Protein AF-A0A2D5YQG1-F1 (afdb_monomer_lite)

Sequence (75 aa):
MAKKKATKKKAAKKTAKKKEMLLVGSKTKEALKGKGFNVSSDTLDALNEAVYRLVADAQMRCEANGRKTIRPYDV

Secondary structure (DSSP, 8-state):
----------------------S-HHHHHHHHHTTT----TTHHHHHHHHHHHHHHHHHHHHHHTT-SS--TTT-

Structure (mmCIF, N/CA/C/O backbone):
data_AF-A0A2D5YQG1-F1
#
_entry.id   AF-A0A2D5YQG1-F1
#
loop_
_atom_site.group_PDB
_atom_site.id
_atom_site.type_symbol
_atom_site.label_atom_id
_atom_site.label_alt_id
_atom_site.label_comp_id
_atom_site.label_asym_id
_atom_site.label_entity_id
_atom_site.label_seq_id
_atom_site.pdbx_PDB_ins_code
_atom_site.Cartn_x
_atom_site.Cartn_y
_atom_site.Cartn_z
_atom_site.occupancy
_atom_site.B_iso_or_equiv
_atom_site.auth_seq_id
_atom_site.auth_comp_id
_atom_site.auth_asym_id
_atom_site.auth_atom_id
_atom_site.pdbx_PDB_model_num
ATOM 1 N N . MET A 1 1 ? -0.130 -47.192 34.992 1.00 47.22 1 MET A N 1
ATOM 2 C CA . MET A 1 1 ? 1.091 -46.365 34.866 1.00 47.22 1 MET A CA 1
ATOM 3 C C . MET A 1 1 ? 1.427 -46.201 33.385 1.00 47.22 1 MET A C 1
ATOM 5 O O . MET A 1 1 ? 1.922 -47.155 32.816 1.00 47.22 1 MET A O 1
ATOM 9 N N . ALA A 1 2 ? 1.110 -45.061 32.754 1.00 48.00 2 ALA A N 1
ATOM 10 C CA . ALA A 1 2 ? 1.806 -44.532 31.561 1.00 48.00 2 ALA A CA 1
ATOM 11 C C . ALA A 1 2 ? 1.143 -43.217 31.101 1.00 48.00 2 ALA A C 1
ATOM 13 O O . ALA A 1 2 ? 0.377 -43.173 30.143 1.00 48.00 2 ALA A O 1
ATOM 14 N N . LYS A 1 3 ? 1.432 -42.117 31.808 1.00 43.75 3 LYS A N 1
ATOM 15 C CA . LYS A 1 3 ? 1.202 -40.757 31.297 1.00 43.75 3 LYS A CA 1
ATOM 16 C C . LYS A 1 3 ? 2.149 -40.532 30.110 1.00 43.75 3 LYS A C 1
ATOM 18 O O . LYS A 1 3 ? 3.360 -40.552 30.313 1.00 43.75 3 LYS A O 1
ATOM 23 N N . LYS A 1 4 ? 1.639 -40.238 28.910 1.00 46.78 4 LYS A N 1
ATOM 24 C CA . LYS A 1 4 ? 2.432 -39.593 27.848 1.00 46.78 4 LYS A CA 1
ATOM 25 C C . LYS A 1 4 ? 1.833 -38.226 27.521 1.00 46.78 4 LYS A C 1
ATOM 27 O O . LYS A 1 4 ? 0.693 -38.099 27.094 1.00 46.78 4 LYS A O 1
ATOM 32 N N . LYS A 1 5 ? 2.635 -37.208 27.839 1.00 40.84 5 LYS A N 1
ATOM 33 C CA . LYS A 1 5 ? 2.410 -35.766 27.703 1.00 40.84 5 LYS A CA 1
ATOM 34 C C . LYS A 1 5 ? 2.034 -35.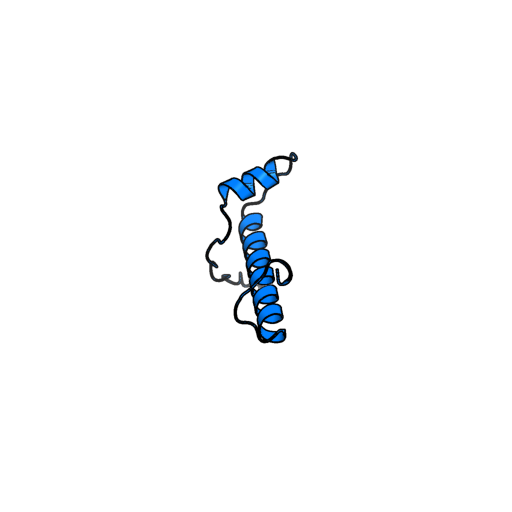395 26.266 1.00 40.84 5 LYS A C 1
ATOM 36 O O . LYS A 1 5 ? 2.823 -35.626 25.356 1.00 40.84 5 LYS A O 1
ATOM 41 N N . ALA A 1 6 ? 0.905 -34.710 26.102 1.00 49.44 6 ALA A N 1
ATOM 42 C CA . ALA A 1 6 ? 0.627 -33.900 24.924 1.00 49.44 6 ALA A CA 1
ATOM 43 C C . ALA A 1 6 ? 1.587 -32.696 24.909 1.00 49.44 6 ALA A C 1
ATOM 45 O O . ALA A 1 6 ? 1.485 -31.772 25.721 1.00 49.44 6 ALA A O 1
ATOM 46 N N . THR A 1 7 ? 2.572 -32.730 24.020 1.00 44.97 7 THR A N 1
ATOM 47 C CA . THR A 1 7 ? 3.501 -31.630 23.766 1.00 44.97 7 THR A CA 1
ATOM 48 C C . THR A 1 7 ? 2.770 -30.514 23.021 1.00 44.97 7 THR A C 1
ATOM 50 O O . THR A 1 7 ? 2.484 -30.611 21.830 1.00 44.97 7 THR A O 1
ATOM 53 N N . LYS A 1 8 ? 2.468 -29.423 23.739 1.00 42.88 8 LYS A N 1
ATOM 54 C CA . LYS A 1 8 ? 2.034 -28.138 23.172 1.00 42.88 8 LYS A CA 1
ATOM 55 C C . LYS A 1 8 ? 3.022 -27.704 22.083 1.00 42.88 8 LYS A C 1
ATOM 57 O O . LYS A 1 8 ? 4.145 -27.301 22.389 1.00 42.88 8 LYS A O 1
ATOM 62 N N . LYS A 1 9 ? 2.586 -27.742 20.822 1.00 42.88 9 LYS A N 1
ATOM 63 C CA . LYS A 1 9 ? 3.269 -27.111 19.688 1.00 42.88 9 LYS A CA 1
ATOM 64 C C . LYS A 1 9 ? 3.196 -25.597 19.895 1.00 42.88 9 LYS A C 1
ATOM 66 O O . LYS A 1 9 ? 2.199 -24.954 19.583 1.00 42.88 9 LYS A O 1
ATOM 71 N N . LYS A 1 10 ? 4.233 -25.047 20.528 1.00 39.66 10 LYS A N 1
ATOM 72 C CA . LYS A 1 10 ? 4.420 -23.611 20.748 1.00 39.66 10 LYS A CA 1
ATOM 73 C C . LYS A 1 10 ? 4.576 -22.982 19.363 1.00 39.66 10 LYS A C 1
ATOM 75 O O . LYS A 1 10 ? 5.606 -23.166 18.719 1.00 39.66 10 LYS A O 1
ATOM 80 N N . ALA A 1 11 ? 3.519 -22.334 18.875 1.00 44.47 11 ALA A N 1
ATOM 81 C CA . ALA A 1 11 ? 3.558 -21.557 17.648 1.00 44.47 11 ALA A CA 1
ATOM 82 C C . ALA A 1 11 ? 4.719 -20.565 17.769 1.00 44.47 11 ALA A C 1
ATOM 84 O O . ALA A 1 11 ? 4.734 -19.716 18.662 1.00 44.47 11 ALA A O 1
ATOM 85 N N . ALA A 1 12 ? 5.730 -20.743 16.922 1.00 43.72 12 ALA A N 1
ATOM 86 C CA . ALA A 1 12 ? 6.839 -19.822 16.811 1.00 43.72 12 ALA A CA 1
ATOM 87 C C . ALA A 1 12 ? 6.259 -18.482 16.355 1.00 43.72 12 ALA A C 1
ATOM 89 O O . ALA A 1 12 ? 5.948 -18.294 15.179 1.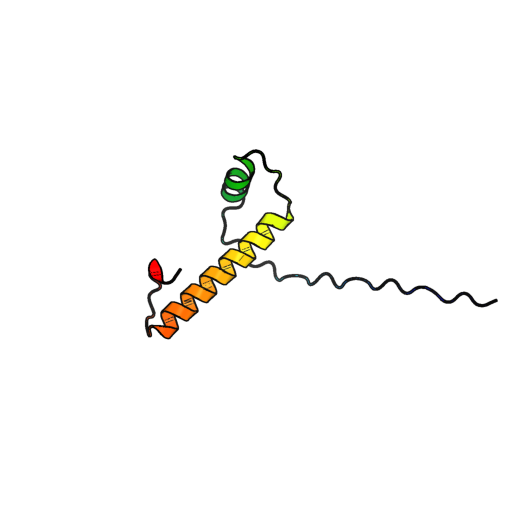00 43.72 12 ALA A O 1
ATOM 90 N N . LYS A 1 13 ? 6.060 -17.570 17.311 1.00 43.41 13 LYS A N 1
ATOM 91 C CA . LYS A 1 13 ? 5.803 -16.160 17.047 1.00 43.41 13 LYS A CA 1
ATOM 92 C C . LYS A 1 13 ? 7.045 -15.659 16.320 1.00 43.41 13 LYS A C 1
ATOM 94 O O . LYS A 1 13 ? 8.056 -15.373 16.955 1.00 43.41 13 LYS A O 1
ATOM 99 N N . LYS A 1 14 ? 6.998 -15.675 14.984 1.00 43.75 14 LYS A N 1
ATOM 100 C CA . LYS A 1 14 ? 7.995 -15.031 14.137 1.00 43.75 14 LYS A CA 1
ATOM 101 C C . LYS A 1 14 ? 8.037 -13.587 14.602 1.00 43.75 14 LYS A C 1
ATOM 103 O O . LYS A 1 14 ? 7.070 -12.851 14.429 1.00 43.75 14 LYS A O 1
ATOM 108 N N . THR A 1 15 ? 9.126 -13.226 15.262 1.00 45.16 15 THR A N 1
ATOM 109 C CA . THR A 1 15 ? 9.474 -11.849 15.567 1.00 45.16 15 THR A CA 1
ATOM 110 C C . THR A 1 15 ? 9.687 -11.180 14.217 1.00 45.16 15 THR A C 1
ATOM 112 O O . THR A 1 15 ? 10.782 -11.215 13.657 1.00 45.16 15 THR A O 1
ATOM 115 N N . ALA A 1 16 ? 8.598 -10.690 13.624 1.00 51.22 16 ALA A N 1
ATOM 116 C CA . ALA A 1 16 ? 8.661 -9.841 12.458 1.00 51.22 16 ALA A CA 1
ATOM 117 C C . ALA A 1 16 ? 9.556 -8.675 12.868 1.00 51.22 16 ALA A C 1
ATOM 119 O O . ALA A 1 16 ? 9.264 -7.977 13.843 1.00 51.22 16 ALA A O 1
ATOM 120 N N . LYS A 1 17 ? 10.707 -8.545 12.194 1.00 50.06 17 LYS A N 1
ATOM 121 C CA . LYS A 1 17 ? 11.531 -7.339 12.261 1.00 50.06 17 LYS A CA 1
ATOM 122 C C . LYS A 1 17 ? 10.558 -6.175 12.204 1.00 50.06 17 LYS A C 1
ATOM 124 O O . LYS A 1 17 ? 9.793 -6.095 11.246 1.00 50.06 17 LYS A O 1
ATOM 129 N N . LYS A 1 18 ? 10.559 -5.351 13.250 1.00 54.19 18 LYS A N 1
ATOM 130 C CA . LYS A 1 18 ? 9.737 -4.152 13.353 1.00 54.19 18 LYS A CA 1
ATOM 131 C C . LYS A 1 18 ? 10.184 -3.245 12.208 1.00 54.19 18 LYS A C 1
ATOM 133 O O . LYS A 1 18 ? 11.164 -2.521 12.340 1.00 54.19 18 LYS A O 1
ATOM 138 N N . LYS A 1 19 ? 9.585 -3.434 11.031 1.00 59.53 19 LYS A N 1
ATOM 139 C CA . LYS A 1 19 ? 9.842 -2.595 9.868 1.00 59.53 19 LYS A CA 1
ATOM 140 C C . LYS A 1 19 ? 9.436 -1.191 10.284 1.00 59.53 19 LYS A C 1
ATOM 142 O O . LYS A 1 19 ? 8.423 -1.039 10.972 1.00 59.53 19 LYS A O 1
ATOM 147 N N . GLU A 1 20 ? 10.247 -0.201 9.936 1.00 68.00 20 GLU A N 1
ATOM 148 C CA . GLU A 1 20 ? 9.932 1.181 10.277 1.00 68.00 20 GLU A CA 1
ATOM 149 C C . GLU A 1 20 ? 8.524 1.516 9.795 1.00 68.00 20 GLU A C 1
ATOM 151 O O . GLU A 1 20 ? 8.068 1.065 8.747 1.00 68.00 20 GLU A O 1
ATOM 156 N N . MET A 1 21 ? 7.772 2.219 10.627 1.00 68.06 21 MET A N 1
ATOM 157 C CA . MET A 1 21 ? 6.399 2.545 10.298 1.00 68.06 21 MET A CA 1
ATOM 158 C C . MET A 1 21 ? 6.420 3.657 9.245 1.00 68.06 21 MET A C 1
ATOM 160 O O . MET A 1 21 ? 6.639 4.816 9.581 1.00 68.06 21 MET A O 1
ATOM 164 N N . LEU A 1 22 ? 6.185 3.309 7.977 1.00 71.69 22 LEU A N 1
ATOM 165 C CA . LEU A 1 22 ? 6.099 4.282 6.875 1.00 71.69 22 LEU A CA 1
ATOM 166 C C . LEU A 1 22 ? 4.812 5.118 6.938 1.00 71.69 22 LEU A C 1
ATOM 168 O O . LEU A 1 22 ? 4.655 6.115 6.238 1.00 71.69 22 LEU A O 1
ATOM 172 N N . LEU A 1 23 ? 3.869 4.693 7.774 1.00 68.38 23 LEU A N 1
ATOM 173 C CA . LEU A 1 23 ? 2.551 5.281 7.929 1.00 68.38 23 LEU A CA 1
ATOM 174 C C . LEU A 1 23 ? 2.480 6.136 9.189 1.00 68.38 23 LEU A C 1
ATOM 176 O O . LEU A 1 23 ? 2.916 5.728 10.264 1.00 68.38 23 LEU A O 1
ATOM 180 N N . VAL A 1 24 ? 1.814 7.285 9.100 1.00 77.00 24 VAL A N 1
ATOM 181 C CA . VAL A 1 24 ? 1.483 8.075 10.291 1.00 77.00 24 VAL A CA 1
ATOM 182 C C . VAL A 1 24 ? 0.371 7.357 11.052 1.00 77.00 24 VAL A C 1
ATOM 184 O O . VAL A 1 24 ? -0.808 7.518 10.743 1.00 77.00 24 VAL A O 1
ATOM 187 N N . GLY A 1 25 ? 0.750 6.572 12.064 1.00 68.38 25 GLY A N 1
ATOM 188 C CA . GLY A 1 25 ? -0.165 5.707 12.813 1.00 68.38 25 GLY A CA 1
ATOM 189 C C . GLY A 1 25 ? -1.424 6.413 13.329 1.00 68.38 25 GLY A C 1
ATOM 190 O O . GLY A 1 25 ? -2.495 5.813 13.300 1.00 68.38 25 GLY A O 1
ATOM 191 N N . SER A 1 26 ? -1.336 7.683 13.735 1.00 70.56 26 SER A N 1
ATOM 192 C CA . SER A 1 26 ? -2.503 8.475 14.156 1.00 70.56 26 SER A CA 1
ATOM 193 C C . SER A 1 26 ? -3.482 8.717 13.005 1.00 70.56 26 SER A C 1
ATOM 195 O O . SER A 1 26 ? -4.643 8.337 13.122 1.00 70.56 26 SER A O 1
ATOM 197 N N . LYS A 1 27 ? -3.001 9.212 11.856 1.00 72.38 27 LYS A N 1
ATOM 198 C CA . LYS A 1 27 ? -3.837 9.452 10.667 1.00 72.38 27 LYS A CA 1
ATOM 199 C C . LYS A 1 27 ? -4.421 8.155 10.110 1.00 72.38 27 LYS A C 1
ATOM 201 O O . LYS A 1 27 ? -5.575 8.122 9.702 1.00 72.38 27 LYS A O 1
ATOM 206 N N . THR A 1 28 ? -3.651 7.068 10.128 1.00 72.94 28 THR A N 1
ATOM 207 C CA . THR A 1 28 ? -4.115 5.749 9.681 1.00 72.94 28 THR A CA 1
ATOM 208 C C . THR A 1 28 ? -5.200 5.191 10.601 1.00 72.94 28 THR A C 1
ATOM 210 O O . THR A 1 28 ? -6.209 4.679 10.122 1.00 72.94 28 THR A O 1
ATOM 213 N N . LYS A 1 29 ? -5.032 5.310 11.925 1.00 70.06 29 LYS A N 1
ATOM 214 C CA . LYS A 1 29 ? -6.065 4.907 12.890 1.00 70.06 29 LYS A CA 1
ATOM 215 C C . LYS A 1 29 ? -7.327 5.748 12.735 1.00 70.06 29 LYS A C 1
ATOM 217 O O . LYS A 1 29 ? -8.413 5.185 12.792 1.00 70.06 29 LYS A O 1
ATOM 222 N N . GLU A 1 30 ? -7.203 7.057 12.532 1.00 76.62 30 GLU A N 1
ATOM 223 C CA . GLU A 1 30 ? -8.346 7.946 12.290 1.00 76.62 30 GLU A CA 1
ATOM 224 C C . GLU A 1 30 ? -9.072 7.603 10.984 1.00 76.62 30 GLU A C 1
ATOM 226 O O . GLU A 1 30 ? -10.289 7.433 10.996 1.00 76.62 30 GLU A O 1
ATOM 231 N N . ALA A 1 31 ? -8.340 7.394 9.884 1.00 74.50 31 ALA A N 1
ATOM 232 C CA . ALA A 1 31 ? -8.912 6.997 8.596 1.00 74.50 31 ALA A CA 1
ATOM 233 C C . ALA A 1 31 ? -9.671 5.660 8.672 1.00 74.50 31 ALA A C 1
ATOM 235 O O . ALA A 1 31 ? -10.715 5.501 8.040 1.00 74.50 31 ALA A O 1
ATOM 236 N N . LEU A 1 32 ? -9.174 4.705 9.465 1.00 73.31 32 LEU A N 1
ATOM 237 C CA . LEU A 1 32 ? -9.829 3.412 9.668 1.00 73.31 32 LEU A CA 1
ATOM 238 C C . LEU A 1 32 ? -11.027 3.499 10.632 1.00 73.31 32 LEU A C 1
ATOM 240 O O . LEU A 1 32 ? -12.052 2.861 10.393 1.00 73.31 32 LEU A O 1
ATOM 244 N N . LYS A 1 33 ? -10.938 4.315 11.692 1.00 74.31 33 LYS A N 1
ATOM 245 C CA . LYS A 1 33 ? -12.038 4.539 12.648 1.00 74.31 33 LYS A CA 1
ATOM 246 C C . LYS A 1 33 ? -13.189 5.359 12.065 1.00 74.31 33 LYS A C 1
ATOM 248 O O . LYS A 1 33 ? -14.326 5.177 12.488 1.00 74.31 33 LYS A O 1
ATOM 253 N N . GLY A 1 34 ? -12.920 6.232 11.091 1.00 63.91 34 GLY A N 1
ATOM 254 C CA . GLY A 1 34 ? -13.889 7.186 10.537 1.00 63.91 34 GLY A CA 1
ATOM 255 C C . GLY A 1 34 ? -15.153 6.576 9.917 1.00 63.91 34 GLY A C 1
ATOM 256 O O . GLY A 1 34 ? -16.125 7.289 9.706 1.00 63.91 34 GLY A O 1
ATOM 257 N N . LYS A 1 35 ? -15.178 5.263 9.657 1.00 68.38 35 LYS A N 1
ATOM 258 C CA . LYS A 1 35 ? -16.361 4.538 9.157 1.00 68.38 35 LYS A CA 1
ATOM 259 C C . LYS A 1 35 ? -17.043 3.652 10.216 1.00 68.38 35 LYS A C 1
ATOM 261 O O . LYS A 1 35 ? -17.810 2.768 9.857 1.00 68.38 35 LYS A O 1
ATOM 266 N N . GLY A 1 36 ? -16.754 3.854 11.506 1.00 73.50 36 GLY A N 1
ATOM 267 C CA . GLY A 1 36 ? -17.347 3.072 12.601 1.00 73.50 36 GLY A CA 1
ATOM 268 C C . GLY A 1 36 ? -16.707 1.695 12.822 1.00 73.50 36 GLY A C 1
ATOM 269 O O . GLY A 1 36 ? -17.278 0.855 13.512 1.00 73.50 36 GLY A O 1
ATOM 270 N N . PHE A 1 37 ? -15.524 1.450 12.249 1.00 74.94 37 PHE A N 1
ATOM 271 C CA . PHE A 1 37 ? -14.793 0.195 12.428 1.00 74.94 37 PHE A CA 1
ATOM 272 C C . PHE A 1 37 ? -13.828 0.259 13.614 1.00 74.94 37 PHE A C 1
ATOM 274 O O . PHE A 1 37 ? -13.139 1.255 13.846 1.00 74.94 37 PHE A O 1
ATOM 281 N N . ASN A 1 38 ? -13.728 -0.859 14.332 1.00 75.00 38 ASN A N 1
ATOM 282 C CA . ASN A 1 38 ? -12.703 -1.064 15.347 1.00 75.00 38 ASN A CA 1
ATOM 283 C C . ASN A 1 38 ? -11.398 -1.512 14.683 1.00 75.00 38 ASN A C 1
ATOM 285 O O . ASN A 1 38 ? -11.385 -2.418 13.853 1.00 75.00 38 ASN A O 1
ATOM 289 N N . VAL A 1 39 ? -10.292 -0.884 15.072 1.00 69.31 39 VAL A N 1
ATOM 290 C CA . VAL A 1 39 ? -8.960 -1.158 14.523 1.00 69.31 39 VAL A CA 1
ATOM 291 C C . VAL A 1 39 ? -8.169 -1.943 15.555 1.00 69.31 39 VAL A C 1
ATOM 293 O O . VAL A 1 39 ? -7.927 -1.433 16.651 1.00 69.31 39 VAL A O 1
ATOM 296 N N . SER A 1 40 ? -7.772 -3.171 15.217 1.00 71.94 40 SER A N 1
ATOM 297 C CA . SER A 1 40 ? -6.900 -3.964 16.085 1.00 71.94 40 SER A CA 1
ATOM 298 C C . SER A 1 40 ? -5.505 -3.344 16.142 1.00 71.94 40 SER A C 1
ATOM 300 O O . SER A 1 40 ? -5.056 -2.691 15.196 1.00 71.94 40 SER A O 1
ATOM 302 N N . SER A 1 41 ? -4.788 -3.566 17.243 1.00 71.31 41 SER A N 1
ATOM 303 C CA . SER A 1 41 ? -3.399 -3.119 17.392 1.00 71.31 41 SER A CA 1
ATOM 304 C C . SER A 1 41 ? -2.493 -3.648 16.277 1.00 71.31 41 SER A C 1
ATOM 306 O O . SER A 1 41 ? -1.636 -2.907 15.805 1.00 71.31 41 SER A O 1
ATOM 308 N N . ASP A 1 42 ? -2.739 -4.873 15.802 1.00 79.12 42 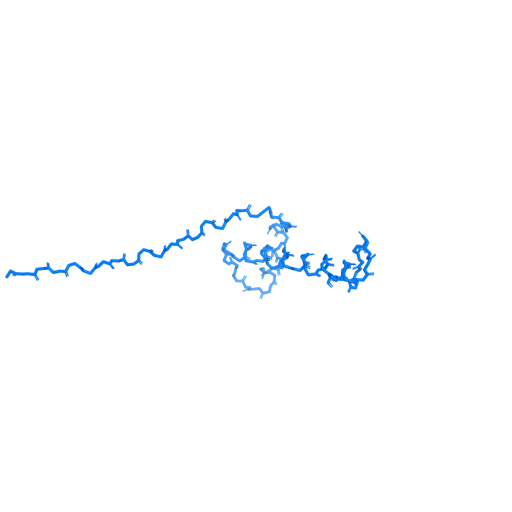ASP A N 1
ATOM 309 C CA . ASP A 1 42 ? -1.952 -5.535 14.750 1.00 79.12 42 ASP A CA 1
ATOM 310 C C . ASP A 1 42 ? -2.287 -5.038 13.332 1.00 79.12 42 ASP A C 1
ATOM 312 O O . ASP A 1 42 ? -1.557 -5.305 12.379 1.00 79.12 42 ASP A O 1
ATOM 316 N N . THR A 1 43 ? -3.390 -4.297 13.163 1.00 79.38 43 THR A N 1
ATOM 317 C CA . THR A 1 43 ? -3.815 -3.793 11.848 1.00 79.38 43 THR A CA 1
ATOM 318 C C . THR A 1 43 ? -2.800 -2.808 11.274 1.00 79.38 43 THR A C 1
ATOM 320 O O . THR A 1 43 ? -2.585 -2.789 10.066 1.00 79.38 43 THR A O 1
ATOM 323 N N . LEU A 1 44 ? -2.151 -2.008 12.124 1.00 78.19 44 LEU A N 1
ATOM 324 C CA . LEU A 1 44 ? -1.127 -1.065 11.675 1.00 78.19 44 LEU A CA 1
ATOM 325 C C . LEU A 1 44 ? 0.129 -1.763 11.161 1.00 78.19 44 LEU A C 1
ATOM 327 O O . LEU A 1 44 ? 0.666 -1.341 10.141 1.00 78.19 44 LEU A O 1
ATOM 331 N N . ASP A 1 45 ? 0.564 -2.829 11.831 1.00 80.44 45 ASP A N 1
ATOM 332 C CA . ASP A 1 45 ? 1.713 -3.620 11.390 1.00 80.44 45 ASP A CA 1
ATOM 333 C C . ASP A 1 45 ? 1.415 -4.305 10.049 1.00 80.44 45 ASP A C 1
ATOM 335 O O . ASP A 1 45 ? 2.216 -4.219 9.119 1.00 80.44 45 ASP A O 1
ATOM 339 N N . ALA A 1 46 ? 0.222 -4.895 9.901 1.00 81.44 46 ALA A N 1
ATOM 340 C CA . ALA A 1 46 ? -0.211 -5.507 8.644 1.00 81.44 46 ALA A CA 1
ATOM 341 C C . ALA A 1 46 ? -0.327 -4.486 7.496 1.00 81.44 46 ALA A C 1
ATOM 343 O O . ALA A 1 46 ? 0.082 -4.767 6.367 1.00 81.44 46 ALA A O 1
ATOM 344 N N . LEU A 1 47 ? -0.846 -3.282 7.770 1.00 81.75 47 LEU A N 1
ATOM 345 C CA . LEU A 1 47 ? -0.910 -2.217 6.765 1.00 81.75 47 LEU A CA 1
ATOM 346 C C . LEU A 1 47 ? 0.493 -1.747 6.372 1.00 81.75 47 LEU A C 1
ATOM 348 O O . LEU A 1 47 ? 0.755 -1.513 5.196 1.00 81.75 47 LEU A O 1
ATOM 352 N N . ASN A 1 48 ? 1.401 -1.640 7.344 1.00 82.81 48 ASN A N 1
ATOM 353 C CA . ASN A 1 48 ? 2.788 -1.276 7.090 1.00 82.81 48 ASN A CA 1
ATOM 354 C C . ASN A 1 48 ? 3.454 -2.310 6.173 1.00 82.81 48 ASN A C 1
ATOM 356 O O . ASN A 1 48 ? 4.075 -1.943 5.179 1.00 82.81 48 ASN A O 1
ATOM 360 N N . GLU A 1 49 ? 3.260 -3.606 6.429 1.00 83.81 49 GLU A N 1
ATOM 361 C CA . GLU A 1 49 ? 3.746 -4.664 5.538 1.00 83.81 49 GLU A CA 1
ATOM 362 C C . GLU A 1 49 ? 3.180 -4.557 4.116 1.00 83.81 49 GLU A C 1
ATOM 364 O O . GLU A 1 49 ? 3.932 -4.739 3.156 1.00 83.81 49 GLU A O 1
ATOM 369 N N . ALA A 1 50 ? 1.893 -4.233 3.965 1.00 84.75 50 ALA A N 1
ATOM 370 C CA . ALA A 1 50 ? 1.276 -4.019 2.658 1.00 84.75 50 ALA A CA 1
ATOM 371 C C . ALA A 1 50 ? 1.889 -2.818 1.916 1.00 84.75 50 ALA A C 1
ATOM 373 O O . ALA A 1 50 ? 2.184 -2.922 0.727 1.00 84.75 50 ALA A O 1
ATOM 374 N N . VAL A 1 51 ? 2.159 -1.712 2.615 1.00 84.75 51 VAL A N 1
ATOM 375 C CA . VAL A 1 51 ? 2.831 -0.540 2.031 1.00 84.75 51 VAL A CA 1
ATOM 376 C C . VAL A 1 51 ? 4.253 -0.877 1.591 1.00 84.75 51 VAL A C 1
ATOM 378 O O . VAL A 1 5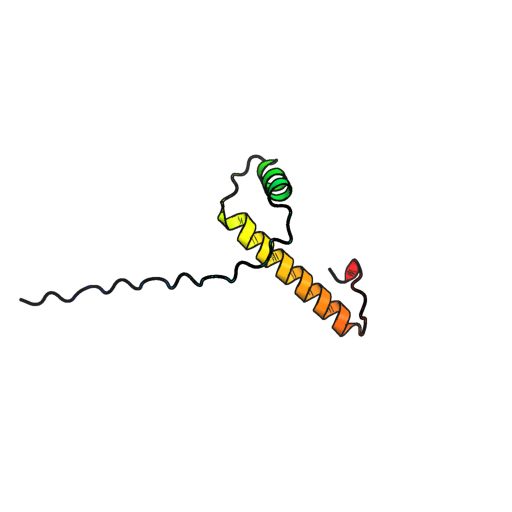1 ? 4.640 -0.531 0.481 1.00 84.75 51 VAL A O 1
ATOM 381 N N . TYR A 1 52 ? 5.019 -1.618 2.396 1.00 84.94 52 TYR A N 1
ATOM 382 C CA . TYR A 1 52 ? 6.348 -2.079 1.978 1.00 84.94 52 TYR A CA 1
ATOM 383 C C . TYR A 1 52 ? 6.306 -2.951 0.722 1.00 84.94 52 TYR A C 1
ATOM 385 O O . TYR A 1 52 ? 7.217 -2.870 -0.098 1.00 84.94 52 TYR A O 1
ATOM 393 N N . ARG A 1 53 ? 5.273 -3.789 0.569 1.00 85.81 53 ARG A N 1
ATOM 394 C CA . ARG A 1 53 ? 5.087 -4.589 -0.648 1.00 85.81 53 ARG A CA 1
ATOM 395 C C . ARG A 1 53 ? 4.804 -3.700 -1.856 1.00 85.81 53 ARG A C 1
ATOM 397 O O . ARG A 1 53 ? 5.463 -3.874 -2.868 1.00 85.81 53 ARG A O 1
ATOM 404 N N . LEU A 1 54 ? 3.919 -2.712 -1.718 1.00 84.94 54 LEU A N 1
ATOM 405 C CA . LEU A 1 54 ? 3.640 -1.742 -2.783 1.00 84.94 54 LEU A CA 1
ATOM 406 C C . LEU A 1 54 ? 4.896 -0.969 -3.202 1.00 84.94 54 LEU A C 1
ATOM 408 O O . LEU A 1 54 ? 5.153 -0.810 -4.389 1.00 84.94 54 LEU A O 1
ATOM 412 N N . VAL A 1 55 ? 5.717 -0.534 -2.242 1.00 85.88 55 VAL A N 1
ATOM 413 C CA . VAL A 1 55 ? 6.984 0.153 -2.541 1.00 85.88 55 VAL A CA 1
ATOM 414 C C . VAL A 1 55 ? 7.951 -0.766 -3.291 1.00 85.88 55 VAL A C 1
ATOM 416 O O . VAL A 1 55 ? 8.570 -0.330 -4.259 1.00 85.88 55 VAL A O 1
ATOM 419 N N . ALA A 1 56 ? 8.068 -2.032 -2.881 1.00 86.56 56 ALA A N 1
ATOM 420 C CA . ALA A 1 56 ? 8.911 -3.006 -3.570 1.00 86.56 56 ALA A CA 1
ATOM 421 C C . ALA A 1 56 ? 8.409 -3.289 -4.997 1.00 86.56 56 ALA A C 1
ATOM 423 O O . ALA A 1 56 ? 9.206 -3.316 -5.932 1.00 86.56 56 ALA A O 1
ATOM 424 N N . ASP A 1 57 ? 7.096 -3.430 -5.182 1.00 87.31 57 ASP A N 1
ATOM 425 C CA . ASP A 1 57 ? 6.481 -3.616 -6.499 1.00 87.31 57 ASP A CA 1
ATOM 426 C C . ASP A 1 57 ? 6.731 -2.400 -7.404 1.00 87.31 57 ASP A C 1
ATOM 428 O O . ASP A 1 57 ? 7.087 -2.557 -8.575 1.00 87.31 57 ASP A O 1
ATOM 432 N N . ALA A 1 58 ? 6.637 -1.188 -6.853 1.00 86.06 58 ALA A N 1
ATOM 433 C CA . ALA A 1 58 ? 6.937 0.043 -7.574 1.00 86.06 58 ALA A CA 1
ATOM 434 C C . ALA A 1 58 ? 8.408 0.141 -7.991 1.00 86.06 58 ALA A C 1
ATOM 436 O O . ALA A 1 58 ? 8.718 0.548 -9.112 1.00 86.06 58 ALA A O 1
ATOM 437 N N . GLN A 1 59 ? 9.325 -0.270 -7.112 1.00 86.44 59 GLN A N 1
ATOM 438 C CA . GLN A 1 59 ? 10.751 -0.352 -7.421 1.00 86.44 59 GLN A CA 1
ATOM 439 C C . GLN A 1 59 ? 11.022 -1.369 -8.534 1.00 86.44 59 GLN A C 1
ATOM 441 O O . GLN A 1 59 ? 11.717 -1.031 -9.489 1.00 86.44 59 GLN A O 1
ATOM 446 N N . MET A 1 60 ? 10.411 -2.558 -8.473 1.00 87.38 60 MET A N 1
ATOM 447 C CA . MET A 1 60 ? 10.553 -3.585 -9.511 1.00 87.38 60 MET A CA 1
ATOM 448 C C . MET A 1 60 ? 10.039 -3.109 -10.871 1.00 87.38 60 MET A C 1
ATOM 450 O O . MET A 1 60 ? 10.704 -3.313 -11.880 1.00 87.38 60 MET A O 1
ATOM 454 N N . ARG A 1 61 ? 8.877 -2.445 -10.923 1.00 86.81 61 ARG A N 1
ATOM 455 C CA . ARG A 1 61 ? 8.337 -1.876 -12.173 1.00 86.81 61 ARG A CA 1
ATOM 456 C C . ARG A 1 61 ? 9.229 -0.770 -12.726 1.00 86.81 61 ARG A C 1
ATOM 458 O O . ARG A 1 61 ? 9.453 -0.698 -13.933 1.00 86.81 61 ARG A O 1
ATOM 465 N N . CYS A 1 62 ? 9.765 0.072 -11.847 1.00 87.62 62 CYS A N 1
ATOM 466 C CA . CYS A 1 62 ? 10.690 1.131 -12.225 1.00 87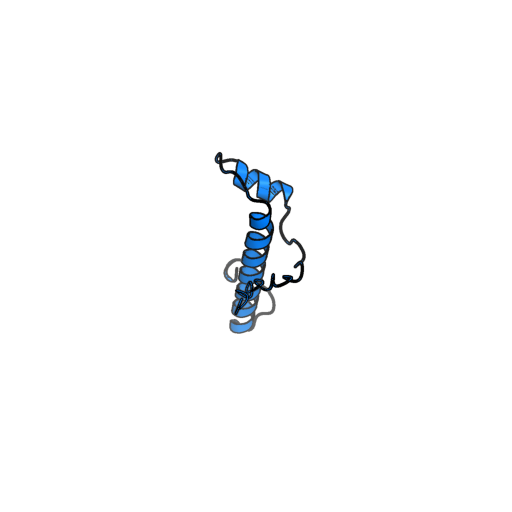.62 62 CYS A CA 1
ATOM 467 C C . CYS A 1 62 ? 11.987 0.554 -12.821 1.00 87.62 62 CYS A C 1
ATOM 469 O O . CYS A 1 62 ? 12.435 1.017 -13.872 1.00 87.62 62 CYS A O 1
ATOM 471 N N . GLU A 1 63 ? 12.544 -0.484 -12.194 1.00 86.94 63 GLU A N 1
ATOM 472 C CA . GLU A 1 63 ? 13.739 -1.193 -12.659 1.00 86.94 63 GLU A CA 1
ATOM 473 C C . GLU A 1 63 ? 13.485 -1.960 -13.964 1.00 86.94 63 GLU A C 1
ATOM 475 O O . GLU A 1 63 ? 14.286 -1.859 -14.892 1.00 86.94 63 GLU A O 1
ATOM 480 N N . ALA A 1 64 ? 12.337 -2.635 -14.092 1.00 85.94 64 ALA A N 1
ATOM 481 C CA . ALA A 1 64 ? 11.919 -3.314 -15.322 1.00 85.94 64 ALA A CA 1
ATOM 482 C C . ALA A 1 64 ? 11.784 -2.341 -16.506 1.00 85.94 64 ALA A C 1
ATOM 484 O O . ALA A 1 64 ? 12.101 -2.685 -17.641 1.00 85.94 64 ALA A O 1
ATOM 485 N N . ASN A 1 65 ? 11.381 -1.100 -16.229 1.00 83.06 65 ASN A N 1
ATOM 486 C CA . ASN A 1 65 ? 11.329 -0.016 -17.206 1.00 83.06 65 ASN A CA 1
ATOM 487 C C . ASN A 1 65 ? 12.690 0.679 -17.427 1.00 83.06 65 ASN A C 1
ATOM 489 O O . ASN A 1 65 ? 12.746 1.707 -18.104 1.00 83.06 65 ASN A O 1
ATOM 493 N N . GLY A 1 66 ? 13.780 0.171 -16.837 1.00 83.81 66 GLY A N 1
ATOM 494 C CA . GLY A 1 66 ? 15.137 0.708 -16.979 1.00 83.81 66 GLY A CA 1
ATOM 495 C C . GLY A 1 66 ? 15.325 2.098 -16.368 1.00 83.81 66 GLY A C 1
ATOM 496 O O . GLY A 1 66 ? 16.240 2.835 -16.739 1.00 83.81 66 GLY A O 1
ATOM 497 N N . ARG A 1 67 ? 14.440 2.502 -15.454 1.00 85.12 67 ARG A N 1
ATOM 498 C CA . ARG A 1 67 ? 14.417 3.843 -14.871 1.00 85.12 67 ARG A CA 1
ATOM 499 C C . ARG A 1 67 ? 14.856 3.810 -13.415 1.00 85.12 67 ARG A C 1
ATOM 501 O O . ARG A 1 67 ? 14.609 2.860 -12.688 1.00 85.12 67 ARG A O 1
ATOM 508 N N . LYS A 1 68 ? 15.474 4.907 -12.972 1.00 81.00 68 LYS A N 1
ATOM 509 C CA . LYS A 1 68 ? 15.851 5.126 -11.562 1.00 81.00 68 LYS A CA 1
ATOM 510 C C . LYS A 1 68 ? 14.866 6.021 -10.807 1.00 81.00 68 LYS A C 1
ATOM 512 O O . LYS A 1 68 ? 14.994 6.208 -9.603 1.00 81.00 68 LYS A O 1
ATOM 517 N N . THR A 1 69 ? 13.897 6.595 -11.517 1.00 83.62 69 THR A N 1
ATOM 518 C CA . THR A 1 69 ? 12.891 7.501 -10.958 1.00 83.62 69 THR A CA 1
ATOM 519 C C . THR A 1 69 ? 11.541 6.800 -10.929 1.00 83.62 69 THR A C 1
ATOM 521 O O . THR A 1 69 ? 10.932 6.611 -11.990 1.00 83.62 69 THR A O 1
ATOM 524 N N . ILE A 1 70 ? 11.080 6.458 -9.723 1.00 81.44 70 ILE A N 1
ATOM 525 C CA . ILE A 1 70 ? 9.728 5.948 -9.471 1.00 81.44 70 ILE A CA 1
ATOM 526 C C . ILE A 1 70 ? 8.744 7.070 -9.801 1.00 81.44 70 ILE A C 1
ATOM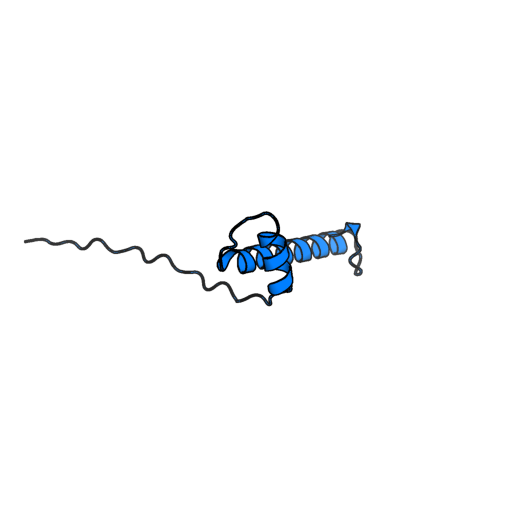 528 O O . ILE A 1 70 ? 8.893 8.195 -9.321 1.00 81.44 70 ILE A O 1
ATOM 532 N N . ARG A 1 71 ? 7.762 6.787 -10.651 1.00 84.38 71 ARG A N 1
ATOM 533 C CA . ARG A 1 71 ? 6.703 7.728 -11.024 1.00 84.38 71 ARG A CA 1
ATOM 534 C C . ARG A 1 71 ? 5.337 7.226 -10.549 1.00 84.38 71 ARG A C 1
ATOM 536 O O . ARG A 1 71 ? 5.227 6.072 -10.146 1.00 84.38 71 ARG A O 1
ATOM 543 N N . PRO A 1 72 ? 4.287 8.071 -10.585 1.00 83.00 72 PRO A N 1
ATOM 544 C CA . PRO A 1 72 ? 2.980 7.721 -10.025 1.00 83.00 72 PRO A CA 1
ATOM 545 C C . PRO A 1 72 ? 2.354 6.455 -10.613 1.00 83.00 72 PRO A C 1
ATOM 547 O O . PRO A 1 72 ? 1.599 5.785 -9.932 1.00 83.00 72 PRO A O 1
ATOM 550 N N . TYR A 1 73 ? 2.676 6.127 -11.861 1.00 78.88 73 TYR A N 1
ATOM 551 C CA . TYR A 1 73 ? 2.188 4.930 -12.547 1.00 78.88 73 TYR A CA 1
ATOM 552 C C . TYR A 1 73 ? 2.996 3.659 -12.222 1.00 78.88 73 TYR A C 1
ATOM 554 O O . TYR A 1 73 ? 2.622 2.577 -12.663 1.00 78.88 73 TYR A O 1
ATOM 562 N N . ASP A 1 74 ? 4.114 3.776 -11.498 1.00 74.94 74 ASP A N 1
ATOM 563 C CA . ASP A 1 74 ? 4.878 2.620 -11.029 1.00 74.94 74 ASP A CA 1
ATOM 564 C C . ASP A 1 74 ? 4.316 2.098 -9.686 1.00 74.94 74 ASP A C 1
ATOM 566 O O . ASP A 1 74 ? 4.427 0.902 -9.420 1.00 74.94 74 ASP A O 1
ATOM 570 N N . VAL A 1 75 ? 3.664 2.952 -8.881 1.00 77.31 75 VAL A N 1
ATOM 571 C CA . VAL A 1 75 ? 3.075 2.623 -7.560 1.00 77.31 75 VAL A CA 1
ATOM 572 C C . VAL A 1 75 ? 1.715 1.942 -7.688 1.00 77.31 75 VAL A C 1
ATOM 574 O O . VAL A 1 75 ? 0.861 2.452 -8.440 1.00 77.31 75 VAL A O 1
#

Foldseek 3Di:
DDDDDDDPPPPPPPPPPQPPQPDPVVVVCCVQPVVVDDDDPCNSVVVSVVVVVLVVQLVVQCVVVVHPDRDPVSD

Radius of gyration: 20.18 Å; chains: 1; bounding box: 33×56×52 Å

pLDDT: mean 70.56, std 15.36, range [39.66, 87.62]